Protein AF-A0A967HQS9-F1 (afdb_monomer_lite)

pLDDT: mean 94.89, std 7.17, range [51.19, 98.25]

Foldseek 3Di:
DDDDADKDWDQDPVQDIWIARPPPRHTPADWDWDADDADPDPPDGDDRTDTDGPDDDGHD

Sequence (60 aa):
GDRR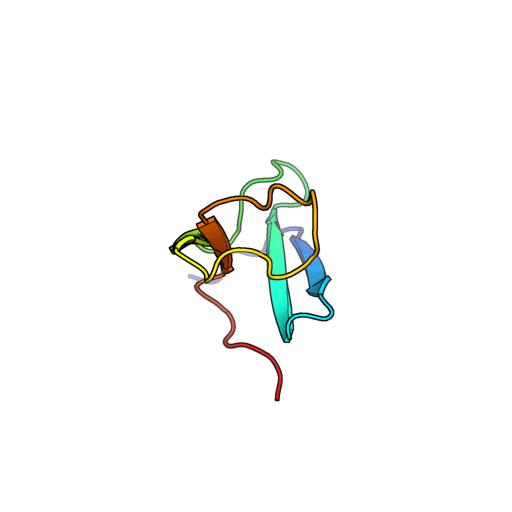IDAVAVSTKMGFLFVFDRETGEPVWPIEERPVPPSDVPGERASETQPFPTKPPPFE

Structure (mmCIF, N/CA/C/O backbone):
data_AF-A0A967HQS9-F1
#
_entry.id   AF-A0A967HQS9-F1
#
loop_
_atom_site.group_PDB
_atom_site.id
_atom_site.type_symbol
_atom_site.label_atom_id
_atom_site.label_alt_id
_atom_site.label_comp_id
_atom_site.label_asym_id
_atom_site.label_entity_id
_atom_site.label_seq_id
_atom_site.pdbx_PDB_ins_code
_atom_site.Cartn_x
_atom_site.Cartn_y
_atom_site.Cartn_z
_atom_site.occupancy
_atom_site.B_iso_or_equiv
_atom_site.auth_seq_id
_atom_site.auth_comp_id
_atom_site.auth_asym_id
_atom_site.auth_atom_id
_atom_site.pdbx_PDB_model_num
ATOM 1 N N . GLY A 1 1 ? -15.642 -8.638 17.564 1.00 51.19 1 GLY A N 1
ATOM 2 C CA . GLY A 1 1 ? -16.260 -7.453 18.175 1.00 51.19 1 GLY A CA 1
ATOM 3 C C . GLY A 1 1 ? -15.829 -6.262 17.366 1.00 51.19 1 GLY A C 1
ATOM 4 O O . GLY A 1 1 ? -14.643 -6.171 17.070 1.00 51.19 1 GLY A O 1
ATOM 5 N N . ASP A 1 2 ? -16.767 -5.420 16.954 1.00 73.31 2 ASP A N 1
ATOM 6 C CA . ASP A 1 2 ? -16.478 -4.315 16.041 1.00 73.31 2 ASP A CA 1
ATOM 7 C C . ASP A 1 2 ? -15.667 -3.235 16.769 1.00 73.31 2 ASP A C 1
ATOM 9 O O . ASP A 1 2 ? -16.196 -2.481 17.587 1.00 73.31 2 ASP A O 1
ATOM 13 N N . ARG A 1 3 ? -14.354 -3.187 16.505 1.00 80.69 3 ARG A N 1
ATOM 14 C CA . ARG A 1 3 ? -13.468 -2.118 16.979 1.00 80.69 3 ARG A CA 1
ATOM 15 C C . ARG A 1 3 ? -13.591 -0.941 16.018 1.00 80.69 3 ARG A C 1
ATOM 17 O O . ARG A 1 3 ? -13.192 -1.052 14.862 1.00 80.69 3 ARG A O 1
ATOM 24 N N . ARG A 1 4 ? -14.123 0.185 16.497 1.0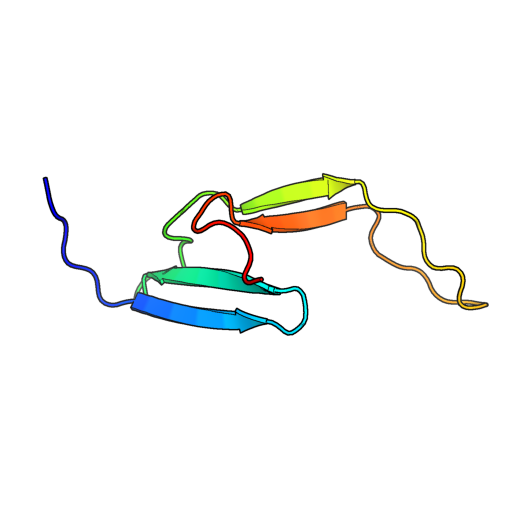0 90.12 4 ARG A N 1
ATOM 25 C CA . ARG A 1 4 ? -14.037 1.456 15.768 1.00 90.12 4 ARG A CA 1
ATOM 26 C C . ARG A 1 4 ? -12.614 1.985 15.884 1.00 90.12 4 ARG A C 1
ATOM 28 O O . ARG A 1 4 ? -12.073 2.021 16.985 1.00 90.12 4 ARG A O 1
ATOM 35 N N . ILE A 1 5 ? -12.035 2.358 14.753 1.00 92.44 5 ILE A N 1
ATOM 36 C CA . ILE A 1 5 ? -10.713 2.971 14.662 1.00 92.44 5 ILE A CA 1
ATOM 37 C C . ILE A 1 5 ? -10.815 4.231 13.816 1.00 92.44 5 ILE A C 1
ATOM 39 O O . ILE A 1 5 ? -11.631 4.292 12.891 1.00 92.44 5 ILE A O 1
ATOM 43 N N . ASP A 1 6 ? -9.956 5.199 14.103 1.00 96.69 6 ASP A N 1
ATOM 44 C CA . ASP A 1 6 ? -9.698 6.284 13.174 1.00 96.69 6 ASP A CA 1
ATOM 45 C C . ASP A 1 6 ? -8.770 5.752 12.084 1.00 96.69 6 ASP A C 1
ATOM 47 O O . ASP A 1 6 ? -7.638 5.362 12.359 1.00 96.69 6 ASP A O 1
ATOM 51 N N . ALA A 1 7 ? -9.255 5.695 10.847 1.00 96.56 7 ALA A N 1
ATOM 52 C CA . ALA A 1 7 ? -8.529 5.075 9.746 1.00 96.56 7 ALA A CA 1
ATOM 53 C C . ALA A 1 7 ? -8.141 6.089 8.670 1.00 96.56 7 ALA A C 1
ATOM 55 O O . ALA A 1 7 ? -8.903 7.001 8.343 1.00 96.56 7 ALA A O 1
ATOM 56 N N . VAL A 1 8 ? -6.979 5.861 8.060 1.00 98.00 8 VAL A N 1
ATOM 57 C CA . VAL A 1 8 ? -6.623 6.424 6.755 1.00 98.00 8 VAL A CA 1
ATOM 58 C C . VAL A 1 8 ? -6.707 5.301 5.733 1.00 98.00 8 VAL A C 1
ATOM 60 O O . VAL A 1 8 ? -6.049 4.273 5.881 1.00 98.00 8 VAL A O 1
ATOM 63 N N . ALA A 1 9 ? -7.519 5.499 4.697 1.00 97.31 9 ALA A N 1
ATOM 64 C CA . ALA A 1 9 ? -7.680 4.559 3.597 1.00 97.31 9 ALA A CA 1
ATOM 65 C C . ALA A 1 9 ? -7.192 5.206 2.296 1.00 97.31 9 ALA A C 1
ATOM 67 O O . ALA A 1 9 ? -7.656 6.283 1.923 1.00 97.31 9 ALA A O 1
ATOM 68 N N . VAL A 1 10 ? -6.252 4.552 1.616 1.00 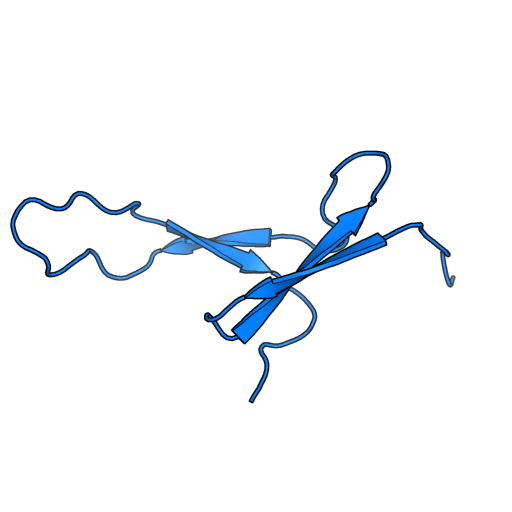97.62 10 VAL A N 1
ATOM 69 C CA . VAL A 1 10 ? -5.606 5.062 0.401 1.00 97.62 10 VAL A CA 1
ATOM 70 C C . VAL A 1 10 ? -5.818 4.069 -0.731 1.00 97.62 10 VAL A C 1
ATOM 72 O O . VAL A 1 10 ? -5.275 2.962 -0.716 1.00 97.62 10 VAL A O 1
ATOM 75 N N . SER A 1 11 ? -6.628 4.456 -1.715 1.00 97.12 11 SER A N 1
ATOM 76 C CA . SER A 1 11 ? -6.779 3.692 -2.949 1.00 97.12 11 SER A CA 1
ATOM 77 C C . SER A 1 11 ? -5.617 3.983 -3.893 1.00 97.12 11 SER A C 1
ATOM 79 O O . SER A 1 11 ? -5.136 5.112 -4.010 1.00 97.12 11 SER A O 1
ATOM 81 N N . THR A 1 12 ? -5.151 2.947 -4.579 1.00 96.06 12 THR A N 1
ATOM 82 C CA . THR A 1 12 ? -4.013 3.034 -5.497 1.00 96.06 12 THR A CA 1
ATOM 83 C C . THR A 1 12 ? -4.438 2.694 -6.916 1.00 96.06 12 THR A C 1
ATOM 85 O O . THR A 1 12 ? -5.426 1.998 -7.145 1.00 96.06 12 THR A O 1
ATOM 88 N N . LYS A 1 13 ? -3.659 3.152 -7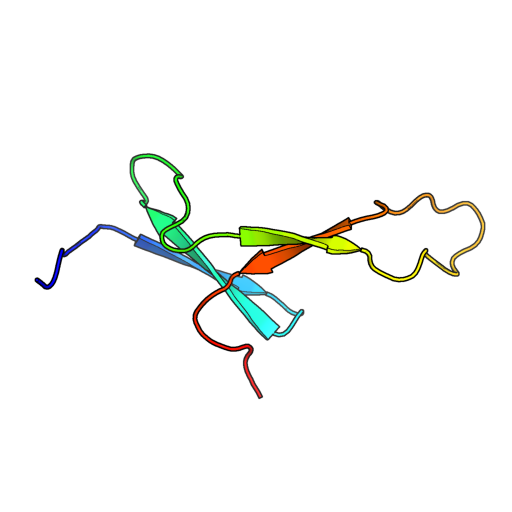.900 1.00 95.31 13 LYS A N 1
ATOM 89 C CA . LYS A 1 13 ? -3.881 2.800 -9.312 1.00 95.31 13 LYS A CA 1
ATOM 90 C C . LYS A 1 13 ? -3.658 1.316 -9.611 1.00 95.31 13 LYS A C 1
ATOM 92 O O . LYS A 1 13 ? -4.133 0.844 -10.632 1.00 95.31 13 LYS A O 1
ATOM 97 N N . MET A 1 14 ? -2.998 0.593 -8.706 1.00 92.81 14 MET A N 1
ATOM 98 C CA . MET A 1 14 ? -2.825 -0.861 -8.773 1.00 92.81 14 MET A CA 1
ATOM 99 C C . MET A 1 14 ? -4.102 -1.632 -8.402 1.00 92.81 14 MET A C 1
ATOM 101 O O . MET A 1 14 ? -4.094 -2.855 -8.417 1.00 92.81 14 MET A O 1
ATOM 105 N N . GLY A 1 15 ? -5.186 -0.940 -8.029 1.00 95.81 15 GLY A N 1
ATOM 106 C CA . GLY A 1 15 ? -6.449 -1.571 -7.640 1.00 95.81 15 GLY A CA 1
ATOM 107 C C . GLY A 1 15 ? -6.512 -1.980 -6.167 1.00 95.81 15 GLY A C 1
ATOM 108 O O . GLY A 1 15 ? -7.524 -2.511 -5.732 1.00 95.81 15 GLY A O 1
ATOM 109 N N . PHE A 1 16 ? -5.479 -1.713 -5.367 1.00 97.44 16 PHE A N 1
ATOM 110 C CA . PHE A 1 16 ? -5.481 -2.018 -3.934 1.00 97.44 16 PHE A CA 1
ATOM 111 C C . PHE A 1 16 ? -5.971 -0.846 -3.080 1.00 97.44 16 PHE A C 1
ATOM 113 O O . PHE A 1 16 ? -5.694 0.320 -3.392 1.00 97.44 16 PHE A O 1
ATOM 120 N N . LEU A 1 17 ? -6.615 -1.176 -1.955 1.00 97.75 17 LEU A N 1
ATOM 121 C CA . LEU A 1 17 ? -6.892 -0.260 -0.850 1.00 97.75 17 LEU A CA 1
ATOM 122 C C . LEU A 1 17 ? -5.974 -0.587 0.331 1.00 97.75 17 LEU A C 1
ATOM 124 O O . LEU A 1 17 ? -6.115 -1.636 0.955 1.00 97.75 17 LEU A O 1
ATOM 128 N N . PHE A 1 18 ? -5.065 0.325 0.661 1.00 98.00 18 PHE A N 1
ATOM 129 C CA . PHE A 1 18 ? -4.251 0.227 1.870 1.00 98.00 18 PHE A CA 1
ATOM 130 C C . PHE A 1 18 ? -4.944 0.977 3.002 1.00 98.00 18 PHE A C 1
ATOM 132 O O . PHE A 1 18 ? -5.381 2.113 2.810 1.00 98.00 18 PHE A O 1
ATOM 139 N N . VAL A 1 19 ? -5.057 0.350 4.173 1.00 97.69 19 VAL A N 1
ATOM 140 C CA . VAL A 1 19 ? -5.737 0.947 5.326 1.00 97.69 19 VAL A CA 1
ATOM 141 C 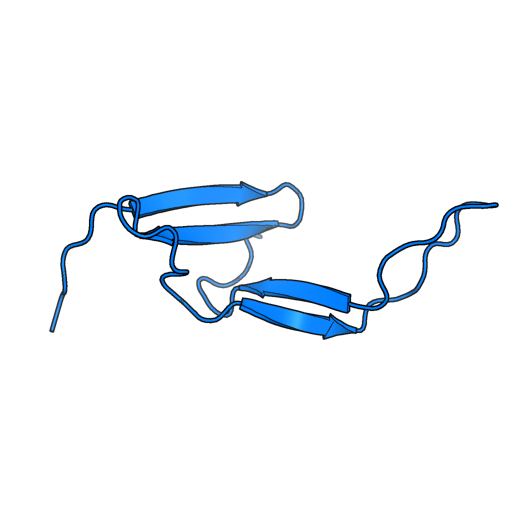C . VAL A 1 19 ? -4.845 0.864 6.550 1.00 97.69 19 VAL A C 1
ATOM 143 O O . VAL A 1 19 ? -4.355 -0.211 6.895 1.00 97.69 19 VAL A O 1
ATOM 146 N N . PHE A 1 20 ? -4.671 2.006 7.205 1.00 97.88 20 PHE A N 1
ATOM 147 C CA . PHE A 1 20 ? -3.828 2.172 8.381 1.00 97.88 20 PHE A CA 1
ATOM 148 C C . PHE A 1 20 ? -4.631 2.783 9.523 1.00 97.88 20 PHE A C 1
ATOM 150 O O . PHE A 1 20 ? -5.549 3.578 9.292 1.00 97.88 20 PHE A O 1
ATOM 157 N N . ASP A 1 21 ? -4.265 2.429 10.750 1.00 97.44 21 ASP A N 1
ATOM 158 C CA . ASP A 1 21 ? -4.649 3.201 11.924 1.00 97.44 21 ASP A CA 1
ATOM 159 C C . ASP A 1 21 ? -4.019 4.598 11.808 1.00 97.44 21 ASP A C 1
ATOM 161 O O . ASP A 1 21 ? -2.810 4.739 11.607 1.00 97.44 21 ASP A O 1
ATOM 165 N N . ARG A 1 22 ? -4.850 5.642 11.859 1.00 97.25 22 ARG A N 1
ATOM 166 C CA . ARG A 1 22 ? -4.428 7.029 11.630 1.00 97.25 22 ARG A CA 1
ATOM 167 C C . ARG A 1 22 ? -3.440 7.511 12.692 1.00 97.25 22 ARG A C 1
ATOM 169 O O . ARG A 1 22 ? -2.652 8.410 12.407 1.00 97.25 22 ARG A O 1
ATOM 176 N N . GLU A 1 23 ? -3.521 6.983 13.908 1.00 97.06 23 GLU A N 1
ATOM 177 C CA . GLU A 1 23 ? -2.720 7.454 15.037 1.00 97.06 23 GLU A CA 1
ATOM 178 C C . GLU A 1 23 ? -1.366 6.756 15.099 1.00 97.06 23 GLU A C 1
ATOM 180 O O . GLU A 1 23 ? -0.356 7.412 15.352 1.00 97.06 23 GLU A O 1
ATOM 185 N N . THR A 1 24 ? -1.332 5.445 14.842 1.00 97.12 24 THR A N 1
ATOM 186 C CA . THR A 1 24 ? -0.100 4.647 14.957 1.00 97.12 24 THR A CA 1
ATOM 187 C C . THR A 1 24 ? 0.625 4.448 13.629 1.00 97.12 24 THR A C 1
ATOM 189 O O . THR A 1 24 ? 1.828 4.193 13.621 1.00 97.12 24 THR A O 1
ATOM 192 N N . GLY A 1 25 ? -0.085 4.551 12.503 1.00 96.50 25 GLY A N 1
ATOM 193 C CA . GLY A 1 25 ? 0.429 4.183 11.184 1.00 96.50 25 GLY A CA 1
ATOM 194 C C . GLY A 1 25 ? 0.520 2.671 10.956 1.00 96.50 25 GLY A C 1
ATOM 195 O O . GLY A 1 25 ? 1.022 2.245 9.917 1.00 96.50 25 GLY A O 1
ATOM 196 N N . GLU A 1 26 ? 0.043 1.847 11.892 1.00 97.38 26 GLU A N 1
ATOM 197 C CA . GLU A 1 26 ? 0.029 0.395 11.729 1.00 97.38 26 GLU A CA 1
ATOM 198 C C . GLU A 1 26 ? -1.021 -0.030 10.697 1.00 97.38 26 GLU A C 1
ATOM 200 O O . GLU A 1 26 ? -2.121 0.534 10.647 1.00 97.38 26 GLU A O 1
ATOM 205 N N . PRO A 1 27 ? -0.725 -1.042 9.868 1.00 97.56 27 PRO A N 1
ATOM 206 C CA . PRO A 1 27 ? -1.682 -1.521 8.890 1.00 97.56 27 PRO A CA 1
ATOM 207 C C . PRO A 1 27 ? -2.845 -2.240 9.589 1.00 97.56 27 PRO A C 1
ATOM 209 O O . PRO A 1 27 ? -2.652 -3.074 10.472 1.00 97.56 27 PRO A O 1
ATOM 212 N N . VAL A 1 28 ? -4.076 -1.942 9.166 1.00 96.75 28 VAL A N 1
ATOM 213 C CA . VAL A 1 28 ? -5.294 -2.555 9.728 1.00 96.75 28 VAL A CA 1
ATOM 214 C C . VAL A 1 28 ? -5.387 -4.040 9.375 1.00 96.75 28 VAL A C 1
ATOM 216 O O . VAL A 1 28 ? -5.877 -4.846 10.168 1.00 96.75 28 VAL A O 1
ATOM 219 N N . TRP A 1 29 ? -4.894 -4.409 8.193 1.00 95.94 29 TRP A N 1
ATOM 220 C CA . TRP A 1 29 ? -4.729 -5.793 7.759 1.00 95.94 29 TRP A CA 1
ATOM 221 C C . TRP A 1 29 ? -3.286 -6.041 7.340 1.00 95.94 29 TRP A C 1
ATOM 223 O O . TRP A 1 29 ? -2.646 -5.113 6.850 1.00 95.94 29 TRP A O 1
ATOM 233 N N . PRO A 1 30 ? -2.779 -7.280 7.461 1.00 97.75 30 PRO A N 1
ATOM 234 C CA . PRO A 1 30 ? -1.442 -7.608 6.993 1.00 97.75 30 PRO A CA 1
ATOM 235 C C . PRO A 1 30 ? -1.223 -7.183 5.540 1.00 97.75 30 PRO A C 1
ATOM 237 O O . PRO A 1 30 ? -2.096 -7.381 4.684 1.00 97.75 30 PRO A O 1
ATOM 240 N N . ILE A 1 31 ? -0.043 -6.623 5.293 1.00 98.12 31 ILE A N 1
ATOM 241 C CA . ILE A 1 31 ? 0.492 -6.334 3.968 1.00 98.12 31 ILE A CA 1
ATOM 242 C C . ILE A 1 31 ? 1.623 -7.333 3.748 1.00 98.12 31 ILE A C 1
ATOM 244 O O . ILE A 1 31 ? 2.565 -7.389 4.535 1.00 98.12 31 ILE A O 1
ATOM 248 N N . GLU A 1 32 ? 1.499 -8.152 2.714 1.00 97.94 32 GLU A N 1
ATOM 249 C CA . GLU A 1 32 ? 2.486 -9.174 2.383 1.00 97.94 32 GLU A CA 1
ATOM 250 C C . GLU A 1 32 ? 3.406 -8.672 1.276 1.00 97.94 32 GLU A C 1
ATOM 252 O O . GLU A 1 32 ? 2.934 -8.249 0.222 1.00 97.94 32 GLU A O 1
ATOM 257 N N . GLU A 1 33 ? 4.713 -8.778 1.488 1.00 97.94 33 GLU A N 1
ATOM 258 C CA . GLU A 1 33 ? 5.699 -8.613 0.424 1.00 97.94 33 GLU A CA 1
ATOM 259 C C . GLU A 1 33 ? 5.691 -9.862 -0.460 1.00 97.94 33 GLU A C 1
ATOM 261 O O . GLU A 1 33 ? 5.980 -10.967 0.005 1.00 97.94 33 GLU A O 1
ATOM 266 N N . ARG A 1 34 ? 5.338 -9.706 -1.738 1.00 97.44 34 ARG A N 1
ATOM 267 C CA . ARG A 1 34 ? 5.277 -10.818 -2.696 1.00 97.44 34 ARG A CA 1
ATOM 268 C C . ARG A 1 34 ? 6.260 -10.593 -3.840 1.00 97.44 34 ARG A C 1
ATOM 270 O O . ARG A 1 34 ? 6.333 -9.463 -4.325 1.00 97.44 34 ARG A O 1
ATOM 277 N N . PRO A 1 35 ? 6.978 -11.635 -4.302 1.00 98.00 35 PRO A N 1
ATOM 278 C CA . PRO A 1 35 ? 7.822 -11.532 -5.485 1.00 98.00 35 PRO A CA 1
ATOM 279 C C . PRO A 1 35 ? 7.020 -11.075 -6.702 1.00 98.00 35 PRO A C 1
ATOM 281 O O . PRO A 1 35 ? 5.925 -11.586 -6.953 1.00 98.00 35 PRO A O 1
ATOM 284 N N . VAL A 1 36 ? 7.574 -10.141 -7.468 1.00 96.62 36 VAL A N 1
ATOM 285 C CA . VAL A 1 36 ? 6.996 -9.678 -8.736 1.00 96.62 36 VAL A CA 1
ATOM 286 C C . VAL A 1 36 ? 8.011 -9.822 -9.869 1.00 96.62 36 VAL A C 1
ATOM 288 O O . VAL A 1 36 ? 9.211 -9.925 -9.607 1.00 96.62 36 VAL A O 1
ATOM 291 N N . PRO A 1 37 ? 7.565 -9.848 -11.138 1.00 96.56 37 PRO A N 1
ATOM 292 C CA . PRO A 1 37 ? 8.488 -9.796 -12.260 1.00 96.56 37 PRO A CA 1
ATOM 293 C C . PRO A 1 37 ? 9.408 -8.566 -12.178 1.00 96.56 37 PRO A C 1
ATOM 295 O O . PRO A 1 37 ? 8.954 -7.495 -11.764 1.00 96.56 37 PRO A O 1
ATOM 298 N N . PRO A 1 38 ? 10.684 -8.694 -12.581 1.00 96.12 38 PRO A N 1
ATOM 299 C CA . PRO A 1 38 ? 11.588 -7.555 -12.657 1.00 96.12 38 PRO A CA 1
ATOM 300 C C . PRO A 1 38 ? 11.129 -6.563 -13.731 1.00 96.12 38 PRO A C 1
ATOM 302 O O . PRO A 1 38 ? 10.389 -6.921 -14.650 1.00 96.12 38 PRO A O 1
ATOM 305 N N . SER A 1 39 ? 11.617 -5.326 -13.635 1.00 96.00 39 SER A N 1
ATOM 306 C CA . SER A 1 39 ? 11.391 -4.320 -14.675 1.00 96.00 39 SER A CA 1
ATOM 307 C C . SER A 1 39 ? 12.037 -4.722 -16.004 1.00 96.00 39 SER A C 1
ATOM 309 O O . SER A 1 39 ? 13.135 -5.283 -16.035 1.00 96.00 39 SER A O 1
ATOM 311 N N . ASP A 1 40 ? 11.360 -4.395 -17.102 1.00 96.56 40 ASP A N 1
ATOM 312 C CA . ASP A 1 40 ? 11.852 -4.492 -18.474 1.00 96.56 40 ASP A CA 1
ATOM 313 C C . ASP A 1 40 ? 12.446 -3.165 -18.996 1.00 96.56 40 ASP A C 1
ATOM 315 O O . ASP A 1 40 ? 12.959 -3.111 -20.117 1.00 96.56 40 ASP A O 1
ATOM 319 N N . VAL A 1 41 ? 12.433 -2.100 -18.184 1.00 97.31 41 VAL A N 1
ATOM 320 C CA . VAL A 1 41 ? 12.949 -0.775 -18.548 1.00 97.31 41 VAL A CA 1
ATOM 321 C C . VAL A 1 41 ? 14.484 -0.753 -18.473 1.00 97.31 41 VAL A C 1
ATOM 323 O O . VAL A 1 41 ? 15.062 -0.994 -17.407 1.00 97.31 41 VAL A O 1
ATOM 326 N N . PRO A 1 42 ? 15.197 -0.413 -19.568 1.00 97.06 42 PRO A N 1
ATOM 327 C CA . PRO A 1 42 ? 16.657 -0.420 -19.582 1.00 97.06 42 PRO A CA 1
ATOM 328 C C . PRO A 1 42 ? 17.286 0.492 -18.521 1.00 97.06 42 PRO A C 1
ATOM 330 O O . PRO A 1 42 ? 17.063 1.701 -18.501 1.00 97.06 42 PRO A O 1
ATOM 333 N N . GLY A 1 43 ? 18.129 -0.093 -17.669 1.00 96.31 43 GLY A N 1
ATOM 334 C CA . GLY A 1 43 ? 18.840 0.616 -16.601 1.00 96.31 43 GLY A CA 1
ATOM 335 C C . GLY A 1 43 ? 18.041 0.798 -15.308 1.00 96.31 43 GLY A C 1
ATOM 336 O O . GLY A 1 43 ? 18.629 1.210 -14.306 1.00 96.31 43 GLY A O 1
ATOM 337 N N . GLU A 1 44 ? 16.748 0.460 -15.289 1.00 96.94 44 GLU A N 1
ATOM 338 C CA . GLU A 1 44 ? 15.949 0.460 -14.065 1.00 96.94 44 GLU A CA 1
ATOM 339 C C . GLU A 1 44 ? 16.337 -0.714 -13.151 1.00 96.94 44 GLU A C 1
ATOM 341 O O . GLU A 1 44 ? 16.673 -1.811 -13.600 1.00 96.94 44 GLU A O 1
ATOM 346 N N . ARG A 1 45 ? 16.297 -0.477 -11.836 1.00 95.69 45 ARG A N 1
ATOM 347 C CA . ARG A 1 45 ? 16.449 -1.508 -10.802 1.00 95.69 45 ARG A CA 1
ATOM 348 C C . ARG A 1 45 ? 15.232 -1.464 -9.886 1.00 95.69 45 ARG A C 1
ATOM 350 O O . ARG A 1 45 ? 15.214 -0.703 -8.921 1.00 95.69 45 ARG A O 1
ATOM 357 N N . ALA A 1 46 ? 14.214 -2.247 -10.225 1.00 96.00 46 ALA A N 1
ATOM 358 C CA . ALA A 1 46 ? 13.012 -2.387 -9.410 1.00 96.00 46 ALA A CA 1
ATOM 359 C C . ALA A 1 46 ? 13.256 -3.300 -8.193 1.00 96.00 46 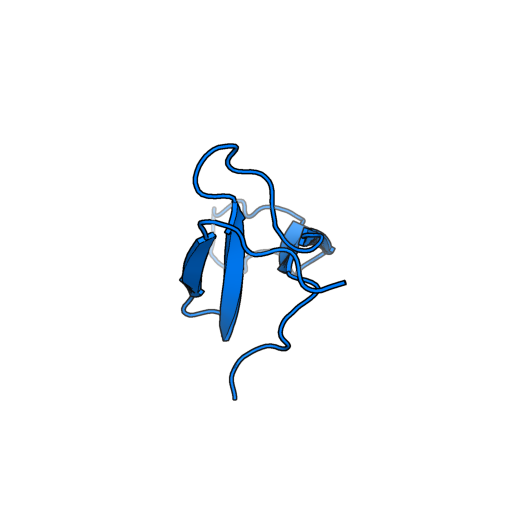ALA A C 1
ATOM 361 O O . ALA A 1 46 ? 14.164 -4.131 -8.199 1.00 96.00 46 ALA A O 1
ATOM 362 N N . SER A 1 47 ? 12.431 -3.140 -7.156 1.00 96.88 47 SER A N 1
ATOM 363 C CA . SER A 1 47 ? 12.391 -4.056 -6.008 1.00 96.88 47 SER A CA 1
ATOM 364 C C . SER A 1 47 ? 11.971 -5.463 -6.445 1.00 96.88 47 SER A C 1
ATOM 366 O O . SER A 1 47 ? 11.096 -5.603 -7.299 1.00 96.88 47 SER A O 1
ATOM 368 N N . GLU A 1 48 ? 12.554 -6.497 -5.831 1.00 97.62 48 GLU A N 1
ATOM 369 C CA . GLU A 1 48 ? 12.206 -7.904 -6.091 1.00 97.62 48 GLU A CA 1
ATOM 370 C C . GLU A 1 48 ? 10.798 -8.259 -5.585 1.00 97.62 48 GLU A C 1
ATOM 372 O O . GLU A 1 48 ? 10.145 -9.156 -6.124 1.00 97.62 48 GLU A O 1
ATOM 377 N N . THR A 1 49 ? 10.319 -7.544 -4.563 1.00 98.25 49 THR A N 1
ATOM 378 C CA . THR A 1 49 ? 8.990 -7.721 -3.967 1.00 98.25 49 THR A CA 1
ATOM 379 C C . THR A 1 49 ? 8.160 -6.446 -4.020 1.00 98.25 49 THR A C 1
ATOM 381 O O . THR A 1 49 ? 8.696 -5.340 -4.152 1.00 98.25 49 THR A O 1
ATOM 384 N N . GLN A 1 50 ? 6.840 -6.612 -3.930 1.00 96.94 50 GLN A N 1
ATOM 385 C CA . GLN A 1 50 ? 5.872 -5.526 -3.793 1.00 96.94 50 GLN A CA 1
ATOM 386 C C . GLN A 1 50 ? 4.876 -5.825 -2.667 1.00 96.94 50 GLN A C 1
ATOM 388 O O . GLN A 1 50 ? 4.590 -6.999 -2.411 1.00 96.94 50 GLN A O 1
ATOM 393 N N . PRO A 1 51 ? 4.293 -4.787 -2.046 1.00 97.06 51 PRO A N 1
ATOM 394 C CA . PRO A 1 51 ? 3.311 -4.939 -0.983 1.00 97.06 51 PRO A CA 1
ATOM 395 C C . PRO A 1 51 ? 1.913 -5.277 -1.521 1.00 97.06 51 PRO A C 1
ATOM 397 O O . PRO A 1 51 ? 1.371 -4.576 -2.376 1.00 97.06 51 PRO A O 1
ATOM 400 N N . PHE A 1 52 ? 1.275 -6.296 -0.944 1.00 97.44 52 PHE A N 1
ATOM 401 C CA . PHE A 1 52 ? -0.106 -6.688 -1.233 1.00 97.44 52 PHE A CA 1
ATOM 402 C C . PHE A 1 52 ? -0.937 -6.668 0.054 1.00 97.44 52 PHE A C 1
ATOM 404 O O . PHE A 1 52 ? -0.691 -7.491 0.942 1.00 97.44 52 PHE A O 1
ATOM 411 N N . PRO A 1 53 ? -1.940 -5.778 0.188 1.00 97.75 53 PRO A N 1
ATOM 412 C CA . PRO A 1 53 ? -2.847 -5.848 1.320 1.00 97.75 53 PRO A CA 1
ATOM 413 C C . PRO A 1 53 ? -3.683 -7.123 1.215 1.00 97.75 53 PRO A C 1
ATOM 415 O O . PRO A 1 53 ? -4.187 -7.487 0.152 1.00 97.75 53 PRO A O 1
ATOM 418 N N . THR A 1 54 ? -3.840 -7.816 2.338 1.00 97.50 54 THR A N 1
ATOM 419 C CA . THR A 1 54 ? -4.627 -9.057 2.388 1.00 97.50 54 THR A CA 1
ATOM 420 C C . THR A 1 54 ? -6.133 -8.806 2.304 1.00 97.50 54 THR A C 1
ATOM 422 O O . THR A 1 54 ? -6.880 -9.709 1.921 1.00 97.50 54 THR A O 1
ATOM 425 N N . LYS A 1 55 ? -6.590 -7.597 2.669 1.00 95.69 55 LYS A N 1
ATOM 426 C CA . LYS A 1 55 ? -7.989 -7.153 2.614 1.00 95.69 55 LYS A CA 1
ATOM 427 C C . LYS A 1 55 ? -8.082 -5.630 2.415 1.00 95.69 55 LYS A C 1
ATOM 429 O O . LYS A 1 55 ? -7.193 -4.920 2.883 1.00 95.69 55 LYS A O 1
ATOM 434 N N . PRO A 1 56 ? -9.189 -5.129 1.835 1.00 95.25 56 PRO A N 1
ATOM 435 C CA . PRO A 1 56 ? -10.187 -5.890 1.070 1.00 95.25 56 PRO A CA 1
ATOM 436 C C . PRO A 1 56 ? -9.581 -6.469 -0.229 1.00 95.25 56 PRO A C 1
ATOM 438 O O . PRO A 1 56 ? -8.429 -6.163 -0.541 1.00 95.25 56 PRO A O 1
ATOM 441 N N . PRO A 1 57 ? -10.310 -7.318 -0.980 1.00 94.69 57 PRO A N 1
ATOM 442 C CA . PRO A 1 57 ? -9.895 -7.696 -2.328 1.00 94.69 57 PRO A CA 1
ATOM 443 C C . PRO A 1 57 ? -9.650 -6.463 -3.217 1.00 94.69 57 PRO A C 1
ATOM 445 O O . PRO A 1 57 ? -10.212 -5.398 -2.938 1.00 94.69 57 PRO A O 1
ATOM 448 N N . PRO A 1 58 ? -8.841 -6.595 -4.282 1.00 94.62 58 PRO A N 1
ATOM 449 C CA . PRO A 1 58 ? -8.627 -5.514 -5.240 1.00 94.62 58 PRO A CA 1
ATOM 450 C C . PRO A 1 58 ? -9.936 -5.048 -5.882 1.00 94.62 58 PRO A C 1
ATOM 452 O O . PRO A 1 58 ? -10.888 -5.819 -5.994 1.00 94.62 58 PRO A O 1
ATOM 455 N N . PHE A 1 59 ? -9.966 -3.792 -6.318 1.00 92.25 59 PHE A N 1
ATOM 456 C CA . PHE A 1 59 ? -11.056 -3.241 -7.116 1.00 92.25 59 PHE A CA 1
ATOM 457 C C . PHE A 1 59 ? -11.116 -3.902 -8.506 1.00 92.25 59 PHE A C 1
ATOM 459 O O . PHE A 1 59 ? -10.069 -4.241 -9.063 1.00 92.25 59 PHE A O 1
ATOM 466 N N . GLU A 1 60 ? -12.332 -4.060 -9.043 1.00 80.44 60 GLU A N 1
ATOM 467 C CA . GLU A 1 60 ? -12.597 -4.480 -10.434 1.00 80.44 60 GLU A CA 1
ATOM 468 C C . GLU A 1 60 ? -12.539 -3.305 -11.421 1.00 80.44 60 GLU A C 1
ATOM 470 O O . GLU A 1 60 ? -12.915 -2.173 -11.027 1.00 80.44 60 GLU A O 1
#

Secondary structure (DSSP, 8-state):
------EEEEE-TTS-EEEEETTT--BSS-EEEEE-PPP-STT----SEEEEESSSPPP-

Radius of gyration: 14.42 Å; chains: 1; bounding box: 35×19×38 Å